Protein AF-A0A5S4T5Y1-F1 (afdb_monomer_lite)

InterPro domains:
  IPR007921 CHAP domain [PF05257] (63-148)
  IPR007921 CHAP domain [PS50911] (43-160)
  IPR038765 Papain-like cysteine peptidase superfamily [SSF54001] (104-151)

Foldseek 3Di:
DPPDAFPFVPPQADDALAADDDDDPPDDDAPVGDDPSCVVQDRDPVVLFFDFLDCTQQPAELDFQQAQLSQLQSLQQSGGDHPNHRFGDNDAAQQCNLVRCCVGVNDDDDPQAAAQDKDGACPPDNSGHIFGFSHQYNVRDTDTDGGPDPPHTGPVRGHD

Sequence (160 aa):
SLCESGSYSKGAFGKDRTGKVNYTSYNAWRPEQLPADLKPYALDPRSVGLNYRQAVGWYAIASTGGQCTDLSASLMYALWSKNGSHPTQKAGNGNMVVANWVRTFGGSSDKSPTSGAVFSSSGTSPAGHTGVVSHVFENGDILIVEQNYSSYSGDDGGFG

pLDDT: mean 86.77, std 15.73, range [31.39, 97.12]

Organism: Streptococcus pyogenes (NCBI:txid1314)

Secondary structure (DSSP, 8-state):
---SS----TTT---SS-------TT----GGG--TTTGGG---GGGGT--TTSSTT----SSSSSSHHHHHHHHHHHH--BTTB------S-GGGHHHHHHHHH-----SS--TT-EEEE--SSTT-EEEEEEEE-TTS-EEEE-S--TTTSBGGGB--

Structure (mmCIF, N/CA/C/O backbone):
data_AF-A0A5S4T5Y1-F1
#
_entry.id   AF-A0A5S4T5Y1-F1
#
loop_
_atom_site.group_PDB
_atom_site.id
_atom_site.type_symbol
_atom_site.label_atom_id
_atom_site.label_alt_id
_atom_site.label_comp_id
_atom_site.label_asym_id
_atom_site.label_entity_id
_atom_site.label_seq_id
_atom_site.pdbx_PDB_ins_code
_atom_site.Cartn_x
_atom_site.Cartn_y
_atom_site.Cartn_z
_atom_site.occupancy
_atom_site.B_iso_or_equiv
_atom_site.auth_seq_id
_atom_site.auth_comp_id
_atom_site.auth_asym_id
_atom_site.auth_atom_id
_atom_site.pdbx_PDB_model_num
ATOM 1 N N . SER A 1 1 ? -17.830 12.444 -6.108 1.00 38.81 1 SER A N 1
ATOM 2 C CA . SER A 1 1 ? -18.139 11.014 -5.950 1.00 38.81 1 SER A CA 1
ATOM 3 C C . SER A 1 1 ? -18.278 10.407 -7.332 1.00 38.81 1 SER A C 1
ATOM 5 O O . SER A 1 1 ? -19.286 10.634 -7.981 1.00 38.81 1 SER A O 1
ATOM 7 N N . LEU A 1 2 ? -17.242 9.722 -7.819 1.00 31.39 2 LEU A N 1
ATOM 8 C CA . LEU 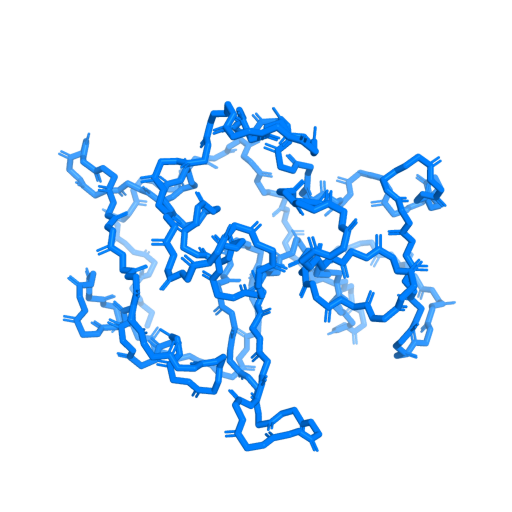A 1 2 ? -17.366 8.784 -8.940 1.00 31.39 2 LEU A CA 1
ATOM 9 C C . LEU A 1 2 ? -17.399 7.373 -8.352 1.00 31.39 2 LEU A C 1
ATOM 11 O O . LEU A 1 2 ? -16.587 6.516 -8.677 1.00 31.39 2 LEU A O 1
ATOM 15 N N . CYS A 1 3 ? -18.350 7.174 -7.440 1.00 40.78 3 CYS A N 1
ATOM 16 C CA . CYS A 1 3 ? -18.867 5.864 -7.084 1.00 40.78 3 CYS A CA 1
ATOM 17 C C . CYS A 1 3 ? -19.970 5.506 -8.081 1.00 40.78 3 CYS A C 1
ATOM 19 O O . CYS A 1 3 ? -21.113 5.320 -7.690 1.00 40.78 3 CYS A O 1
ATOM 21 N N . GLU A 1 4 ? -19.675 5.479 -9.376 1.00 33.22 4 GLU A N 1
ATOM 22 C CA . GLU A 1 4 ? -20.637 4.975 -10.350 1.00 33.22 4 GLU A CA 1
ATOM 23 C C . GLU A 1 4 ? -19.878 4.452 -11.567 1.00 33.22 4 GLU A C 1
ATOM 25 O O . GLU A 1 4 ? -19.181 5.194 -12.253 1.00 33.22 4 GLU A O 1
ATOM 30 N N . SER A 1 5 ? -20.005 3.144 -11.805 1.00 32.03 5 SER A N 1
ATOM 31 C CA . SER A 1 5 ? -19.529 2.381 -12.972 1.00 32.03 5 SER A CA 1
ATOM 32 C C . SER A 1 5 ? -18.052 1.952 -13.057 1.00 32.03 5 SER A C 1
ATOM 34 O O . SER A 1 5 ? -17.605 1.503 -14.111 1.00 32.03 5 SER A O 1
ATOM 36 N N . GLY A 1 6 ? -17.308 1.945 -11.949 1.00 31.89 6 GLY A N 1
ATOM 37 C CA . GLY A 1 6 ? -16.172 1.028 -11.806 1.00 31.89 6 GLY A CA 1
ATOM 38 C C . GLY A 1 6 ? -16.678 -0.304 -11.259 1.00 31.89 6 GLY A C 1
ATOM 39 O O . GLY A 1 6 ? -17.252 -0.329 -10.174 1.00 31.89 6 GLY A O 1
ATOM 40 N N . SER A 1 7 ? -16.505 -1.413 -11.979 1.00 32.94 7 SER A N 1
ATOM 41 C CA . SER A 1 7 ? -16.725 -2.737 -11.394 1.00 32.94 7 SER A CA 1
ATOM 42 C C . SER A 1 7 ? -15.580 -3.010 -10.419 1.00 32.94 7 SER A C 1
ATOM 44 O O . SER A 1 7 ? -14.599 -3.659 -10.767 1.00 32.94 7 SER A O 1
ATOM 46 N N . TYR A 1 8 ? -15.669 -2.460 -9.207 1.00 39.47 8 TYR A N 1
ATOM 47 C CA . TYR A 1 8 ? -14.831 -2.897 -8.099 1.00 39.47 8 TYR A CA 1
ATOM 48 C C . TYR A 1 8 ? -15.095 -4.388 -7.926 1.00 39.47 8 TYR A C 1
ATOM 50 O O . TYR A 1 8 ? -16.254 -4.820 -7.933 1.00 39.47 8 TYR A O 1
ATOM 58 N N . SER A 1 9 ? -14.043 -5.187 -7.793 1.00 35.72 9 SER A N 1
ATOM 59 C CA . SER A 1 9 ? -14.185 -6.547 -7.303 1.00 35.72 9 SER A CA 1
ATOM 60 C C . SER A 1 9 ? -14.858 -6.463 -5.929 1.00 35.72 9 SER A C 1
ATOM 62 O O . SER A 1 9 ? -14.221 -6.245 -4.905 1.00 35.72 9 SER A O 1
ATOM 64 N N . LYS A 1 10 ? -16.184 -6.644 -5.900 1.00 33.19 10 LYS A N 1
ATOM 65 C CA . LYS A 1 10 ? -17.034 -6.715 -4.698 1.00 33.19 10 LYS A CA 1
ATOM 66 C C . LYS A 1 10 ? -16.607 -7.817 -3.705 1.00 33.19 10 LYS A C 1
ATOM 68 O O . LYS A 1 10 ? -17.325 -8.064 -2.745 1.00 33.19 10 LYS A O 1
ATOM 73 N N . GLY A 1 11 ? -15.480 -8.491 -3.941 1.00 34.06 11 GLY A N 1
ATOM 74 C CA . GLY A 1 11 ? -14.946 -9.574 -3.127 1.00 34.06 11 GLY A CA 1
ATOM 75 C C . GLY A 1 11 ? -13.539 -9.353 -2.562 1.00 34.06 11 GLY A C 1
ATOM 76 O O . GLY A 1 11 ? -13.114 -10.205 -1.796 1.00 34.06 11 GLY A O 1
ATOM 77 N N . ALA A 1 12 ? -12.816 -8.272 -2.901 1.00 50.69 12 ALA A N 1
ATOM 78 C CA . ALA A 1 12 ? -11.462 -8.060 -2.360 1.00 50.69 12 ALA A CA 1
ATOM 79 C C . ALA A 1 12 ? -11.444 -7.229 -1.065 1.00 50.69 12 ALA A C 1
ATOM 81 O O . ALA A 1 12 ? -10.610 -7.468 -0.198 1.00 50.69 12 ALA A O 1
ATOM 82 N N . PHE A 1 13 ? -12.365 -6.271 -0.926 1.00 64.38 13 PHE A N 1
ATOM 83 C CA . PHE A 1 13 ? -12.349 -5.294 0.164 1.00 64.38 13 PHE A CA 1
ATOM 84 C C . PHE A 1 13 ? -13.652 -5.311 0.962 1.00 64.38 13 PHE A C 1
ATOM 86 O O . PHE A 1 13 ? -14.746 -5.291 0.392 1.00 64.38 13 PHE A O 1
ATOM 93 N N . GLY A 1 14 ? -13.519 -5.369 2.289 1.00 71.00 14 GLY A N 1
ATOM 94 C CA . GLY A 1 14 ? -14.631 -5.275 3.231 1.00 71.00 14 GLY A CA 1
ATOM 95 C C . GLY A 1 14 ? -15.222 -3.863 3.318 1.00 71.00 14 GLY A C 1
ATOM 96 O O . GLY A 1 14 ? -14.867 -2.956 2.569 1.00 71.00 14 GLY A O 1
ATOM 97 N N . LYS A 1 15 ? -16.160 -3.664 4.251 1.00 86.50 15 LYS A N 1
ATOM 98 C CA . LYS A 1 15 ? -16.757 -2.346 4.506 1.00 86.50 15 LYS A CA 1
ATOM 99 C C . LYS A 1 15 ? -15.822 -1.497 5.375 1.00 86.50 15 LYS A C 1
ATOM 101 O O . LYS A 1 15 ? -15.581 -1.862 6.523 1.00 86.50 15 LYS A O 1
ATOM 106 N N . ASP A 1 16 ? -15.398 -0.340 4.871 1.00 92.50 16 ASP A N 1
ATOM 107 C CA . ASP A 1 16 ? -14.665 0.668 5.651 1.00 92.50 16 ASP A CA 1
ATOM 108 C C . ASP A 1 16 ? -15.438 1.138 6.896 1.00 92.50 16 ASP A C 1
ATOM 110 O O . ASP A 1 16 ? -16.666 1.034 6.980 1.00 92.50 16 ASP A O 1
ATOM 114 N N . ARG A 1 17 ? -14.706 1.731 7.846 1.00 94.56 17 ARG A N 1
ATOM 115 C CA . ARG A 1 17 ? -15.206 2.223 9.142 1.00 94.56 17 ARG A CA 1
ATOM 116 C C . ARG A 1 17 ? -15.831 1.114 9.982 1.00 94.56 17 ARG A C 1
ATOM 118 O O . ARG A 1 17 ? -16.866 1.306 10.616 1.00 94.56 17 ARG A O 1
ATOM 125 N N . THR A 1 18 ? -15.195 -0.052 9.963 1.00 94.44 18 THR A N 1
ATOM 126 C CA . THR A 1 18 ? -15.550 -1.208 10.791 1.00 94.44 18 THR A CA 1
ATOM 127 C C . THR A 1 18 ? -14.311 -1.762 11.477 1.00 94.44 18 THR A C 1
ATOM 129 O O . THR A 1 18 ? -13.191 -1.534 11.020 1.00 94.44 18 THR A O 1
ATOM 132 N N . GLY A 1 19 ? -14.506 -2.490 12.573 1.00 93.56 19 GLY A N 1
ATOM 133 C CA . GLY A 1 19 ? -13.401 -3.080 13.314 1.00 93.56 19 GLY A CA 1
ATOM 134 C C . GLY A 1 19 ? -12.712 -2.067 14.223 1.00 93.56 19 GLY A C 1
ATOM 135 O O . GLY A 1 19 ? -12.644 -0.866 13.947 1.00 93.56 19 GLY A O 1
ATOM 136 N N . LYS A 1 20 ? -12.199 -2.580 15.339 1.00 95.31 20 LYS A N 1
ATOM 137 C CA . LYS A 1 20 ? -11.497 -1.804 16.357 1.00 95.31 20 LYS A CA 1
ATOM 138 C C . LYS A 1 20 ? -10.100 -2.355 16.513 1.00 95.31 20 LYS A C 1
ATOM 140 O O . LYS A 1 20 ? -9.925 -3.566 16.605 1.00 95.31 20 LYS A O 1
ATOM 145 N N . VAL A 1 21 ? -9.142 -1.449 16.584 1.00 94.00 21 VAL A N 1
ATOM 146 C CA . VAL A 1 21 ? -7.729 -1.757 16.757 1.00 94.00 21 VAL A CA 1
ATOM 147 C C . VAL A 1 21 ? -7.108 -0.771 17.732 1.00 94.00 21 VAL A C 1
ATOM 149 O O . VAL A 1 21 ? -7.676 0.285 18.007 1.00 94.00 21 VAL A O 1
ATOM 152 N N . ASN A 1 22 ? -5.950 -1.135 18.273 1.00 93.88 22 ASN A N 1
ATOM 153 C CA . ASN A 1 22 ? -5.168 -0.276 19.152 1.00 93.88 22 ASN A CA 1
ATOM 154 C C . ASN A 1 22 ? -3.678 -0.446 18.835 1.00 93.88 22 ASN A C 1
ATOM 156 O O . ASN A 1 22 ? -2.917 -1.001 19.628 1.00 93.88 22 ASN A O 1
ATOM 160 N N . TYR A 1 23 ? -3.296 -0.026 17.631 1.00 93.81 23 TYR A N 1
ATOM 161 C CA . TYR A 1 23 ? -1.911 0.006 17.167 1.00 93.81 23 TYR A CA 1
ATOM 162 C C . TYR A 1 23 ? -1.463 1.456 16.992 1.00 93.81 23 TYR A C 1
ATOM 164 O O . TYR A 1 23 ? -2.271 2.380 16.980 1.00 93.81 23 TYR A O 1
ATOM 172 N N . THR A 1 24 ? -0.159 1.658 16.866 1.00 88.31 24 THR A N 1
ATOM 173 C CA . THR A 1 24 ? 0.446 2.969 16.629 1.00 88.31 24 THR A CA 1
ATOM 174 C C . THR A 1 24 ? 1.003 3.055 15.215 1.00 88.31 24 THR A C 1
ATOM 176 O O . THR A 1 24 ? 1.247 2.040 14.557 1.00 88.31 24 THR A O 1
ATOM 179 N N . SER A 1 25 ? 1.237 4.279 14.744 1.00 82.44 25 SER A N 1
ATOM 180 C CA . SER A 1 25 ? 1.964 4.503 13.495 1.00 82.44 25 SER A CA 1
ATOM 181 C C . SER A 1 25 ? 3.293 3.739 13.501 1.00 82.44 25 SER A C 1
ATOM 183 O O . SER A 1 25 ? 3.963 3.675 14.531 1.00 82.44 25 SER A O 1
ATOM 185 N N . TYR A 1 26 ? 3.687 3.200 12.343 1.00 84.81 26 TYR A N 1
ATOM 186 C CA . TYR A 1 26 ? 4.923 2.423 12.138 1.00 84.81 26 TYR A CA 1
ATOM 187 C C . TYR A 1 26 ? 4.955 1.022 12.767 1.00 84.81 26 TYR A C 1
ATOM 189 O O . TYR A 1 26 ? 5.974 0.333 12.668 1.00 84.81 26 TYR A O 1
ATOM 197 N N . ASN A 1 27 ? 3.854 0.547 13.360 1.00 93.50 27 ASN A N 1
ATOM 198 C CA . ASN A 1 27 ? 3.703 -0.889 13.559 1.00 93.50 27 ASN A CA 1
ATOM 199 C C . ASN A 1 27 ? 3.628 -1.582 12.187 1.00 93.50 27 ASN A C 1
ATOM 201 O O . ASN A 1 27 ? 2.740 -1.297 11.388 1.00 93.50 27 ASN A O 1
ATOM 205 N N . ALA A 1 28 ? 4.581 -2.476 11.926 1.00 93.38 28 ALA A N 1
ATOM 206 C CA . ALA A 1 28 ? 4.716 -3.203 10.671 1.00 93.38 28 ALA A CA 1
ATOM 207 C C . ALA A 1 28 ? 4.936 -4.690 10.950 1.00 93.38 28 ALA A C 1
ATOM 209 O O . ALA A 1 28 ? 5.525 -5.068 11.966 1.00 93.38 28 ALA A O 1
ATOM 210 N N . TRP A 1 29 ? 4.476 -5.535 10.032 1.00 94.31 29 TRP A N 1
ATOM 211 C CA . TRP A 1 29 ? 4.567 -6.984 10.157 1.00 94.31 29 TRP A CA 1
ATOM 212 C C . TRP A 1 29 ? 4.899 -7.603 8.812 1.00 94.31 29 TRP A C 1
ATOM 214 O O . TRP A 1 29 ? 4.416 -7.160 7.771 1.00 94.31 29 TRP A O 1
ATOM 224 N N . ARG A 1 30 ? 5.688 -8.678 8.838 1.00 92.69 30 ARG A N 1
ATOM 225 C CA . ARG A 1 30 ? 5.719 -9.609 7.707 1.00 92.69 30 ARG A CA 1
ATOM 226 C C . ARG A 1 30 ? 4.361 -10.320 7.613 1.00 92.69 30 ARG A C 1
ATOM 228 O O . ARG A 1 30 ? 3.697 -10.459 8.644 1.00 92.69 30 ARG A O 1
ATOM 235 N N . PRO A 1 31 ? 3.955 -10.814 6.433 1.00 90.56 31 PRO A N 1
ATOM 236 C CA . PRO A 1 31 ? 2.657 -11.470 6.253 1.00 90.56 31 PRO A CA 1
ATOM 237 C C . PRO A 1 31 ? 2.389 -12.589 7.272 1.00 90.56 31 PRO A C 1
ATOM 239 O O . PRO A 1 31 ? 1.288 -12.715 7.804 1.00 90.56 31 PRO A O 1
ATOM 242 N N . GLU A 1 32 ? 3.416 -13.367 7.616 1.00 91.38 32 GLU A N 1
ATOM 243 C CA . GLU A 1 32 ? 3.323 -14.485 8.563 1.00 91.38 32 GLU A CA 1
ATOM 244 C C . GLU A 1 32 ? 3.190 -14.024 10.023 1.00 91.38 32 GLU A C 1
ATOM 246 O O . GLU A 1 32 ? 2.732 -14.780 10.879 1.00 91.38 32 GLU A O 1
ATOM 251 N N . GLN A 1 33 ? 3.587 -12.784 10.306 1.00 95.12 33 GLN A N 1
ATOM 252 C CA . GLN A 1 33 ? 3.613 -12.175 11.636 1.00 95.12 33 GLN A CA 1
ATOM 253 C C . GLN A 1 33 ? 2.422 -11.246 11.882 1.00 95.12 33 GLN A C 1
ATOM 255 O O . GLN A 1 33 ? 2.323 -10.667 12.963 1.00 95.12 33 GLN A O 1
ATOM 260 N N . LEU A 1 34 ? 1.530 -11.092 10.898 1.00 95.12 34 LEU A N 1
ATOM 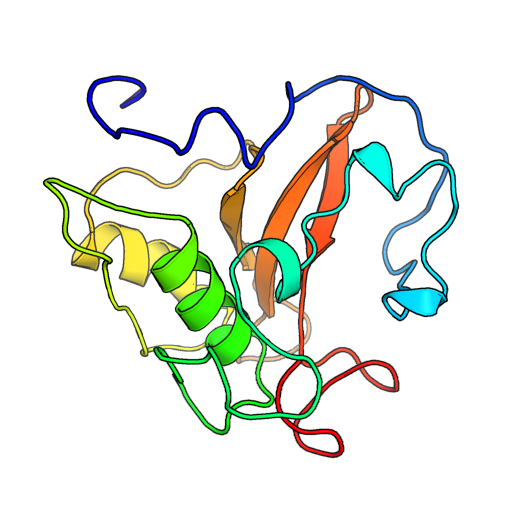261 C CA . LEU A 1 34 ? 0.372 -10.220 11.015 1.00 95.12 34 LEU A CA 1
ATOM 262 C C . LEU A 1 34 ? -0.525 -10.675 12.189 1.00 95.12 34 LEU A C 1
ATOM 264 O O . LEU A 1 34 ? -0.947 -11.841 12.214 1.00 95.12 34 LEU A O 1
ATOM 268 N N . PRO A 1 35 ? -0.843 -9.782 13.145 1.00 96.56 35 PRO A N 1
ATOM 269 C CA . PRO A 1 35 ? -1.745 -10.063 14.253 1.00 96.56 35 PRO A CA 1
ATOM 270 C C . PRO A 1 35 ? -3.095 -10.623 13.800 1.00 96.56 35 PRO A C 1
ATOM 272 O O . PRO A 1 35 ? -3.642 -10.238 12.766 1.00 96.56 35 PRO A O 1
ATOM 275 N N . ALA A 1 36 ? -3.637 -11.564 14.575 1.00 95.38 36 ALA A N 1
ATOM 276 C CA . ALA A 1 36 ? -4.842 -12.302 14.198 1.00 95.38 36 ALA A CA 1
ATOM 277 C C . ALA A 1 36 ? -6.085 -11.409 14.047 1.00 95.38 36 ALA A C 1
ATOM 279 O O . ALA A 1 36 ? -6.939 -11.703 13.216 1.00 95.38 36 ALA A O 1
ATOM 280 N N . ASP A 1 37 ? -6.166 -10.325 14.815 1.00 94.81 37 ASP A N 1
ATOM 281 C CA . ASP A 1 37 ? -7.215 -9.305 14.742 1.00 94.81 37 ASP A CA 1
ATOM 282 C C . ASP A 1 37 ? -7.113 -8.427 13.484 1.00 94.81 37 ASP A C 1
ATOM 284 O O . ASP A 1 37 ? -8.132 -7.918 13.023 1.00 94.81 37 ASP A O 1
ATOM 288 N N . LEU A 1 38 ? -5.922 -8.297 12.887 1.00 95.50 38 LEU A N 1
ATOM 289 C CA . LEU A 1 38 ? -5.707 -7.572 11.630 1.00 95.50 38 LEU A CA 1
ATOM 290 C C . LEU A 1 38 ? -5.938 -8.435 10.383 1.00 95.50 38 LEU A C 1
ATOM 292 O O . LEU A 1 38 ? -6.317 -7.902 9.341 1.00 95.50 38 LEU A O 1
ATOM 296 N N . LYS A 1 39 ? -5.752 -9.760 10.470 1.00 93.44 39 LYS A N 1
ATOM 297 C CA . LYS A 1 39 ? -5.877 -10.687 9.323 1.00 93.44 39 LYS A CA 1
ATOM 298 C C . LYS A 1 39 ? -7.174 -10.542 8.512 1.00 93.44 39 LYS A C 1
ATOM 300 O O . LYS A 1 39 ? -7.069 -10.554 7.290 1.00 93.44 39 LYS A O 1
ATOM 305 N N . PRO A 1 40 ? -8.370 -10.382 9.115 1.00 92.56 40 PRO A N 1
ATOM 306 C CA . PRO A 1 40 ? -9.613 -10.236 8.350 1.00 92.56 40 PRO A CA 1
ATOM 307 C C . PRO A 1 40 ? -9.685 -8.966 7.492 1.00 92.56 40 PRO A C 1
ATOM 309 O O . PRO A 1 40 ? -10.516 -8.891 6.593 1.00 92.56 40 PRO A O 1
ATOM 312 N N . TYR A 1 41 ? -8.847 -7.973 7.790 1.00 93.88 41 TYR A N 1
ATOM 313 C CA . TYR A 1 41 ? -8.843 -6.658 7.152 1.00 93.88 41 TYR A CA 1
ATOM 314 C C . TYR A 1 41 ? -7.654 -6.462 6.207 1.00 93.88 41 TYR A C 1
ATOM 316 O O . TYR A 1 41 ? -7.577 -5.450 5.515 1.00 93.88 41 TYR A O 1
ATOM 324 N N . ALA A 1 42 ? -6.693 -7.386 6.206 1.00 93.69 42 ALA A N 1
ATOM 325 C CA . ALA A 1 42 ? -5.477 -7.255 5.423 1.00 93.69 42 ALA A CA 1
ATOM 326 C C . ALA A 1 42 ? -5.701 -7.672 3.972 1.00 93.69 42 ALA A C 1
ATOM 328 O O . ALA A 1 42 ? -6.211 -8.756 3.688 1.00 93.69 42 ALA A O 1
ATOM 329 N N . LEU A 1 43 ? -5.229 -6.837 3.050 1.00 92.94 43 LEU A N 1
ATOM 330 C CA . LEU A 1 43 ? -5.061 -7.243 1.669 1.00 92.94 43 LEU A CA 1
ATOM 331 C C . LEU A 1 43 ? -3.782 -8.082 1.568 1.00 92.94 43 LEU A C 1
ATOM 333 O O . LEU A 1 43 ? -2.683 -7.572 1.747 1.00 92.94 43 LEU A O 1
ATOM 337 N N . ASP A 1 44 ? -3.911 -9.369 1.263 1.00 92.62 44 ASP A N 1
ATOM 338 C CA . ASP A 1 44 ? -2.760 -10.218 0.944 1.00 92.62 44 ASP A CA 1
ATOM 339 C C . ASP A 1 44 ? -2.493 -10.153 -0.572 1.00 92.62 44 ASP A C 1
ATOM 341 O O . ASP A 1 44 ? -3.334 -10.641 -1.332 1.00 92.62 44 ASP A O 1
ATOM 345 N N . PRO A 1 45 ? -1.362 -9.598 -1.052 1.00 93.38 45 PRO A N 1
ATOM 346 C CA . PRO A 1 45 ? -0.941 -9.675 -2.452 1.00 93.38 45 PRO A CA 1
ATOM 347 C C . PRO A 1 45 ? -1.134 -11.049 -3.118 1.00 93.38 45 PRO A C 1
ATOM 349 O O . PRO A 1 45 ? -1.546 -11.113 -4.277 1.00 93.38 45 PRO A O 1
ATOM 352 N N . ARG A 1 46 ? -0.949 -12.161 -2.394 1.00 93.38 46 ARG A N 1
ATOM 353 C CA . ARG A 1 46 ? -1.151 -13.514 -2.944 1.00 93.38 46 ARG A CA 1
ATOM 354 C C . ARG A 1 46 ? -2.605 -13.796 -3.303 1.00 93.38 46 ARG A C 1
ATOM 356 O O . ARG A 1 46 ? -2.859 -14.550 -4.237 1.00 93.38 46 ARG A O 1
ATOM 363 N N . SER A 1 47 ? -3.560 -13.179 -2.603 1.00 92.56 47 SER A N 1
ATOM 364 C CA . SER A 1 47 ? -4.995 -13.320 -2.898 1.00 92.56 47 SER A CA 1
ATOM 365 C C . SER A 1 47 ? -5.368 -12.781 -4.282 1.00 92.56 47 SER A C 1
ATOM 367 O O . SER A 1 47 ? -6.371 -13.197 -4.856 1.00 92.56 47 SER A O 1
ATOM 369 N N . VAL A 1 48 ? -4.528 -11.902 -4.836 1.00 92.31 48 VAL A N 1
ATOM 370 C CA . VAL A 1 48 ? -4.656 -11.340 -6.185 1.00 92.31 48 VAL A CA 1
ATOM 371 C C . VAL A 1 48 ? -3.534 -11.812 -7.120 1.00 92.31 48 VAL A C 1
ATOM 373 O O . VAL A 1 48 ? -3.315 -11.237 -8.181 1.00 92.31 48 VAL A O 1
ATOM 376 N N . GLY A 1 49 ? -2.845 -12.895 -6.743 1.00 93.69 49 GLY A N 1
ATOM 377 C CA . GLY A 1 49 ? -1.882 -13.606 -7.584 1.00 93.69 49 GLY A CA 1
ATOM 378 C C . GLY A 1 49 ? -0.438 -13.106 -7.520 1.00 93.69 49 GLY A C 1
ATOM 379 O O . GLY A 1 49 ? 0.395 -13.653 -8.235 1.00 93.69 49 GLY A O 1
ATOM 380 N N . LEU A 1 50 ? -0.116 -12.111 -6.687 1.00 94.50 50 LEU A N 1
ATOM 381 C CA . LEU A 1 50 ? 1.251 -11.603 -6.527 1.00 94.50 50 LEU A CA 1
ATOM 382 C C . LEU A 1 50 ? 2.001 -12.454 -5.497 1.00 94.50 50 LEU A C 1
ATOM 384 O O . LEU A 1 50 ? 1.732 -12.380 -4.296 1.00 94.50 50 LEU A O 1
ATOM 388 N N . ASN A 1 51 ? 2.966 -13.250 -5.954 1.00 93.75 51 ASN A N 1
ATOM 389 C CA . ASN A 1 51 ? 3.772 -14.073 -5.056 1.00 93.75 51 ASN A CA 1
ATOM 390 C C . ASN A 1 51 ? 4.824 -13.236 -4.320 1.00 93.75 51 ASN A C 1
ATOM 392 O O . ASN A 1 51 ? 5.506 -12.405 -4.917 1.00 93.75 51 ASN A O 1
ATOM 396 N N . TYR A 1 52 ? 5.027 -13.516 -3.034 1.00 91.44 52 TYR A N 1
ATOM 397 C CA . TYR A 1 52 ? 6.163 -12.969 -2.297 1.00 91.44 52 TYR A CA 1
ATOM 398 C C . TYR A 1 52 ? 7.477 -13.590 -2.778 1.00 91.44 52 TYR A C 1
ATOM 400 O O . TYR A 1 52 ? 7.556 -14.783 -3.075 1.00 91.44 52 TYR A O 1
ATOM 408 N N . ARG A 1 53 ? 8.522 -12.768 -2.812 1.00 88.38 53 ARG A N 1
ATOM 409 C CA . ARG A 1 53 ? 9.911 -13.077 -3.182 1.00 88.38 53 ARG A CA 1
ATOM 410 C C . ARG A 1 53 ? 10.092 -13.640 -4.596 1.00 88.38 53 ARG A C 1
ATOM 412 O O . ARG A 1 53 ? 11.156 -14.163 -4.918 1.00 88.38 53 ARG A O 1
ATOM 419 N N . GLN A 1 54 ? 9.074 -13.545 -5.451 1.00 89.50 54 GLN A N 1
ATOM 420 C CA . GLN A 1 54 ? 9.061 -14.102 -6.804 1.00 89.50 54 GLN A CA 1
ATOM 421 C C . GLN A 1 54 ? 8.383 -13.130 -7.774 1.00 89.50 54 GLN A C 1
ATOM 423 O O . GLN A 1 54 ? 7.382 -12.518 -7.431 1.00 89.50 54 GLN A O 1
ATOM 428 N N . ALA A 1 55 ? 8.866 -13.050 -9.017 1.00 90.81 55 ALA A N 1
ATOM 429 C CA . ALA A 1 55 ? 8.275 -12.181 -10.047 1.00 90.81 55 ALA A CA 1
ATOM 430 C C . ALA A 1 55 ? 6.873 -12.629 -10.514 1.00 90.81 55 ALA A C 1
ATOM 432 O O . ALA A 1 55 ? 6.199 -11.925 -11.264 1.00 90.81 55 ALA A O 1
ATOM 433 N N . VAL A 1 56 ? 6.438 -13.828 -10.117 1.00 94.19 56 VAL A N 1
ATOM 434 C CA . VAL A 1 56 ? 5.166 -14.421 -10.541 1.00 94.19 56 VAL A CA 1
ATOM 435 C C . VAL A 1 56 ? 3.998 -13.551 -10.068 1.00 94.19 56 VAL A C 1
ATOM 437 O O . VAL A 1 56 ? 3.867 -13.274 -8.878 1.00 94.19 56 VAL A O 1
ATOM 440 N N . GLY A 1 57 ? 3.163 -13.123 -11.019 1.00 92.44 57 GLY A N 1
ATOM 441 C CA . GLY A 1 57 ? 2.011 -12.247 -10.779 1.00 92.44 57 GLY A CA 1
ATOM 442 C C . GLY A 1 57 ? 2.319 -10.749 -10.788 1.00 92.44 57 GLY A C 1
ATOM 443 O O . GLY A 1 57 ? 1.401 -9.934 -10.850 1.00 92.44 57 GLY A O 1
ATOM 444 N N . TRP A 1 58 ? 3.595 -10.360 -10.795 1.00 93.88 58 TRP A N 1
ATOM 445 C CA . TRP A 1 58 ? 4.002 -8.959 -10.779 1.00 93.88 58 TRP A CA 1
ATOM 446 C C . TRP A 1 58 ? 4.129 -8.384 -12.194 1.00 93.88 58 TRP A C 1
ATOM 448 O O . TRP A 1 58 ? 5.217 -8.136 -12.715 1.00 93.88 58 TRP A O 1
ATOM 458 N N . TYR A 1 59 ? 2.987 -8.180 -12.849 1.00 92.25 59 TYR A N 1
ATOM 459 C CA . TYR A 1 59 ? 2.932 -7.746 -14.251 1.00 92.25 59 TYR A CA 1
ATOM 460 C C . TYR A 1 59 ? 3.233 -6.247 -14.463 1.00 92.25 59 TYR A C 1
ATOM 462 O O . TYR A 1 59 ? 3.500 -5.812 -15.592 1.00 92.25 59 TYR A O 1
ATOM 470 N N . ALA A 1 60 ? 3.227 -5.441 -13.395 1.00 93.50 60 ALA A N 1
ATOM 471 C CA . ALA A 1 60 ? 3.473 -4.003 -13.459 1.00 93.50 60 ALA A CA 1
ATOM 472 C C . ALA A 1 60 ? 4.593 -3.562 -12.504 1.00 93.50 60 ALA A C 1
ATOM 474 O O . ALA A 1 60 ? 4.353 -3.180 -11.365 1.00 93.50 60 ALA A O 1
ATOM 475 N N . ILE A 1 61 ? 5.824 -3.573 -13.018 1.00 93.19 61 ILE A N 1
ATOM 476 C CA . ILE A 1 61 ? 7.033 -3.122 -12.315 1.00 93.19 61 ILE A CA 1
ATOM 477 C C . ILE A 1 61 ? 7.382 -1.699 -12.748 1.00 93.19 61 ILE A C 1
ATOM 479 O O . ILE A 1 61 ? 7.526 -1.443 -13.944 1.00 93.19 61 ILE A O 1
ATOM 483 N N . ALA A 1 62 ? 7.474 -0.785 -11.787 1.00 92.38 62 ALA A N 1
ATOM 484 C CA . ALA A 1 62 ? 7.814 0.624 -11.974 1.00 92.38 62 ALA A CA 1
ATOM 485 C C . ALA A 1 62 ? 9.330 0.886 -11.919 1.00 92.38 62 ALA A C 1
ATOM 487 O O . ALA A 1 62 ? 9.811 1.861 -12.492 1.00 92.38 62 ALA A O 1
ATOM 488 N N . SER A 1 63 ? 10.074 0.016 -11.239 1.00 91.50 63 SER A N 1
ATOM 489 C CA . SER A 1 63 ? 11.510 0.103 -11.009 1.00 91.50 63 SER A CA 1
ATOM 490 C C . SER A 1 63 ? 12.143 -1.294 -11.047 1.00 91.50 63 SER A C 1
ATOM 492 O O . SER A 1 63 ? 12.386 -1.831 -12.126 1.00 91.50 63 SER A O 1
ATOM 494 N N . THR A 1 64 ? 12.411 -1.897 -9.889 1.00 89.88 64 THR A N 1
ATOM 495 C CA . THR A 1 64 ? 13.263 -3.089 -9.723 1.00 89.88 64 THR A CA 1
ATOM 496 C C . THR A 1 64 ? 12.479 -4.320 -9.269 1.00 89.88 64 THR A C 1
ATOM 498 O O . THR A 1 64 ? 13.003 -5.429 -9.311 1.00 89.88 64 THR A O 1
ATOM 501 N N . GLY A 1 65 ? 11.229 -4.138 -8.838 1.00 89.38 65 GLY A N 1
ATOM 502 C CA . GLY A 1 65 ? 10.406 -5.148 -8.172 1.00 89.38 65 GLY A CA 1
ATOM 503 C C . GLY A 1 65 ? 10.472 -5.076 -6.644 1.00 89.38 65 GLY A C 1
ATOM 504 O O . GLY A 1 65 ? 9.694 -5.747 -5.972 1.00 89.38 65 GLY A O 1
ATOM 505 N N . GLY A 1 66 ? 11.377 -4.267 -6.089 1.00 91.25 66 GLY A N 1
ATOM 506 C CA . GLY A 1 66 ? 11.582 -4.094 -4.650 1.00 91.25 66 GLY A CA 1
ATOM 507 C C . GLY A 1 66 ? 10.964 -2.822 -4.059 1.00 91.25 66 GLY A C 1
ATOM 508 O O . GLY A 1 66 ? 10.956 -2.656 -2.840 1.00 91.25 66 GLY A O 1
ATOM 509 N N . GLN A 1 67 ? 10.478 -1.897 -4.891 1.00 93.69 67 GLN A N 1
ATOM 510 C CA . GLN A 1 67 ? 10.125 -0.542 -4.465 1.00 93.69 67 GLN A CA 1
ATOM 511 C C . GLN A 1 67 ? 8.643 -0.392 -4.103 1.00 93.69 67 GLN A C 1
ATOM 513 O O . GLN A 1 67 ? 7.776 -1.120 -4.581 1.00 93.69 67 GLN A O 1
ATOM 518 N N . CYS A 1 68 ? 8.317 0.628 -3.306 1.00 94.75 68 CYS A N 1
ATOM 519 C CA . CYS A 1 68 ? 6.929 0.958 -2.963 1.00 94.75 68 CYS A CA 1
ATOM 520 C C . CYS A 1 68 ? 6.059 1.235 -4.206 1.00 94.75 68 CYS A C 1
ATOM 522 O O . CYS A 1 68 ? 4.872 0.892 -4.249 1.00 94.75 68 CYS A O 1
ATOM 524 N N . THR A 1 69 ? 6.659 1.811 -5.250 1.00 96.19 69 THR A N 1
ATOM 525 C CA . THR A 1 69 ? 6.008 2.062 -6.540 1.00 96.19 69 THR A CA 1
ATOM 526 C C . THR A 1 69 ? 5.773 0.779 -7.338 1.00 96.19 69 THR A C 1
ATOM 528 O O . THR A 1 69 ? 4.770 0.710 -8.044 1.00 96.19 69 THR A O 1
ATOM 531 N N . ASP A 1 70 ? 6.619 -0.248 -7.187 1.00 95.44 70 ASP A N 1
ATOM 532 C CA . ASP A 1 70 ? 6.435 -1.566 -7.814 1.00 95.44 70 ASP A CA 1
ATOM 533 C C . ASP A 1 70 ? 5.212 -2.279 -7.246 1.00 95.44 70 ASP A C 1
ATOM 535 O O . ASP A 1 70 ? 4.345 -2.728 -8.000 1.00 95.44 70 ASP A O 1
ATOM 539 N N . LEU A 1 71 ? 5.107 -2.314 -5.914 1.00 95.75 71 LEU A N 1
ATOM 540 C CA . LEU A 1 71 ? 3.940 -2.856 -5.226 1.00 95.75 71 LEU A CA 1
ATOM 541 C C . LEU A 1 71 ? 2.671 -2.118 -5.645 1.00 95.75 71 LEU A C 1
ATOM 543 O O . LEU A 1 71 ? 1.685 -2.751 -6.014 1.00 95.75 71 LEU A O 1
ATOM 547 N N . SER A 1 72 ? 2.695 -0.786 -5.601 1.00 96.06 72 SER A N 1
ATOM 548 C CA . SER A 1 72 ? 1.521 0.021 -5.935 1.00 96.06 72 SER A CA 1
ATOM 549 C C . SER A 1 72 ? 1.088 -0.225 -7.378 1.00 96.06 72 SER A C 1
ATOM 551 O O . SER A 1 72 ? -0.083 -0.487 -7.631 1.00 96.06 72 SER A O 1
ATOM 553 N N . ALA A 1 73 ? 2.024 -0.225 -8.329 1.00 96.12 73 ALA A N 1
ATOM 554 C CA . ALA A 1 73 ? 1.734 -0.517 -9.727 1.00 96.12 73 ALA A CA 1
ATOM 555 C C . ALA A 1 73 ? 1.142 -1.925 -9.921 1.00 96.12 73 ALA A C 1
ATOM 557 O O . ALA A 1 73 ? 0.127 -2.071 -10.607 1.00 96.12 73 ALA A O 1
ATOM 558 N N . SER A 1 74 ? 1.736 -2.945 -9.295 1.00 95.94 74 SER A N 1
ATOM 559 C CA . SER A 1 74 ? 1.308 -4.343 -9.431 1.00 95.94 74 SER A CA 1
ATOM 560 C C . SER A 1 74 ? -0.027 -4.636 -8.745 1.00 95.94 74 SER A C 1
ATOM 562 O O . SER A 1 74 ? -0.878 -5.301 -9.334 1.00 95.94 74 SER A O 1
ATOM 564 N N . LEU A 1 75 ? -0.266 -4.102 -7.544 1.00 95.12 75 LEU A N 1
ATOM 565 C CA . LEU A 1 75 ? -1.560 -4.242 -6.874 1.00 95.12 75 LEU A CA 1
ATOM 566 C C . LEU A 1 75 ? -2.655 -3.499 -7.631 1.00 95.12 75 LEU A C 1
ATOM 568 O O . LEU A 1 75 ? -3.728 -4.058 -7.832 1.00 95.12 75 LEU A O 1
ATOM 572 N N . MET A 1 76 ? -2.401 -2.281 -8.114 1.00 94.56 76 MET A N 1
ATOM 573 C CA . MET A 1 76 ? -3.417 -1.558 -8.882 1.00 94.56 76 MET A CA 1
ATOM 574 C C . MET A 1 76 ? -3.737 -2.261 -10.196 1.00 94.56 76 MET A C 1
ATOM 576 O O . MET A 1 76 ? -4.905 -2.320 -10.576 1.00 94.56 76 MET A O 1
ATOM 580 N N . TYR A 1 77 ? -2.731 -2.845 -10.854 1.00 94.00 77 TYR A N 1
ATOM 581 C CA . TYR A 1 77 ? -2.950 -3.713 -12.005 1.00 94.00 77 TYR A CA 1
ATOM 582 C C . TYR A 1 77 ? -3.886 -4.873 -11.647 1.00 94.00 77 TYR A C 1
ATOM 584 O O . TYR A 1 77 ? -4.860 -5.096 -12.354 1.00 94.00 77 TYR A O 1
ATOM 592 N N . ALA A 1 78 ? -3.649 -5.576 -10.538 1.00 92.75 78 ALA A N 1
ATOM 593 C CA . ALA A 1 78 ? -4.440 -6.747 -10.163 1.00 92.75 78 ALA A CA 1
ATOM 594 C C . ALA A 1 78 ? -5.858 -6.409 -9.652 1.00 92.75 78 ALA A C 1
ATOM 596 O O . ALA A 1 78 ? -6.814 -7.130 -9.936 1.00 92.75 78 ALA A O 1
ATOM 597 N N . LEU A 1 79 ? -6.010 -5.312 -8.905 1.00 90.81 79 LEU A N 1
ATOM 598 C CA . LEU A 1 79 ? -7.254 -4.945 -8.219 1.00 90.81 79 LEU A CA 1
ATOM 599 C C . LEU A 1 79 ? -8.213 -4.150 -9.095 1.00 90.81 79 LEU A C 1
ATOM 601 O O . LEU A 1 79 ? -9.431 -4.312 -8.993 1.00 90.81 79 LEU A O 1
ATOM 605 N N . TRP A 1 80 ? -7.684 -3.228 -9.898 1.00 89.94 80 TRP A N 1
ATOM 606 C CA . TRP A 1 80 ? -8.506 -2.324 -10.682 1.00 89.94 80 TRP A CA 1
ATOM 607 C C . TRP A 1 80 ? -8.706 -2.872 -12.084 1.00 89.94 80 TRP A C 1
ATOM 609 O O . TRP A 1 80 ? -7.792 -3.365 -12.738 1.00 89.94 80 TRP A O 1
ATOM 619 N N . SER A 1 81 ? -9.933 -2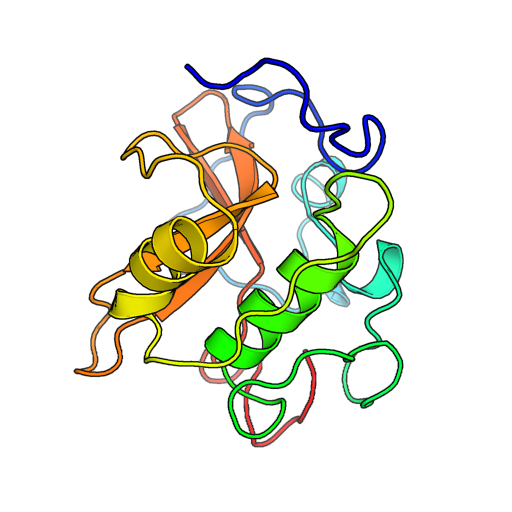.739 -12.570 1.00 87.44 81 SER A N 1
ATOM 620 C CA . SER A 1 81 ? -10.261 -2.979 -13.964 1.00 87.44 81 SER A CA 1
ATOM 621 C C . SER A 1 81 ? -11.257 -1.927 -14.427 1.00 87.44 81 SER A C 1
ATOM 623 O O . SER A 1 81 ? -12.093 -1.441 -13.660 1.00 87.44 81 SER A O 1
ATOM 625 N N . LYS A 1 82 ? -11.159 -1.550 -15.697 1.00 81.56 82 LYS A N 1
ATOM 626 C CA . LYS A 1 82 ? -12.133 -0.683 -16.355 1.00 81.56 82 LYS A CA 1
ATOM 627 C C . LYS A 1 82 ? -12.421 -1.269 -17.721 1.00 81.56 82 LYS A C 1
ATOM 629 O O . LYS A 1 82 ? -11.501 -1.478 -18.505 1.00 81.56 82 LYS A O 1
ATOM 634 N N . ASN A 1 83 ? -13.693 -1.560 -17.987 1.00 85.75 83 ASN A N 1
ATOM 635 C CA . ASN A 1 83 ? -14.141 -2.186 -19.234 1.00 85.75 83 ASN A CA 1
ATOM 636 C C . ASN A 1 83 ? -13.401 -3.502 -19.557 1.00 85.75 83 ASN A C 1
ATOM 638 O O . ASN A 1 83 ? -13.064 -3.755 -20.708 1.00 85.75 83 ASN A O 1
ATOM 642 N N . GLY A 1 84 ? -13.111 -4.315 -18.535 1.00 84.81 84 GLY A N 1
ATOM 643 C CA . GLY A 1 84 ? -12.419 -5.601 -18.692 1.00 84.81 84 GLY A CA 1
ATOM 644 C C . GLY A 1 84 ? -10.898 -5.514 -18.866 1.00 84.81 84 GLY A C 1
ATOM 645 O O . GLY A 1 84 ? -10.255 -6.553 -18.966 1.00 84.81 84 GLY A O 1
ATOM 646 N N . SER A 1 85 ? -10.315 -4.311 -18.858 1.00 85.75 85 SER A N 1
ATOM 647 C CA . SER A 1 85 ? -8.868 -4.110 -18.972 1.00 85.75 85 SER A CA 1
ATOM 648 C C . SER A 1 85 ? -8.254 -3.652 -17.652 1.00 85.75 85 SER A C 1
ATOM 650 O O . SER A 1 85 ? -8.755 -2.723 -17.008 1.00 85.75 85 SER A O 1
ATOM 652 N N . HIS A 1 86 ? -7.140 -4.281 -17.280 1.00 89.69 86 HIS A N 1
ATOM 653 C CA . HIS A 1 86 ? -6.319 -3.897 -16.134 1.00 89.69 86 HIS A CA 1
ATOM 654 C C . HIS A 1 86 ? -5.433 -2.701 -16.494 1.00 89.69 86 HIS A C 1
ATOM 656 O O . HIS A 1 86 ? -4.746 -2.732 -17.523 1.00 89.69 86 HIS A O 1
ATOM 662 N N . PRO A 1 87 ? -5.438 -1.622 -15.699 1.00 88.69 87 PRO A N 1
ATOM 663 C CA . PRO A 1 87 ? -4.670 -0.442 -16.028 1.00 88.69 87 PRO A CA 1
ATOM 664 C C . PRO A 1 87 ? -3.214 -0.605 -15.595 1.00 88.69 87 PRO A C 1
ATOM 666 O O . PRO A 1 87 ? -2.875 -1.419 -14.741 1.00 88.69 87 PRO A O 1
ATOM 669 N N . THR A 1 88 ? -2.322 0.177 -16.192 1.00 90.38 88 THR A N 1
ATOM 670 C CA . THR A 1 88 ? -0.892 0.112 -15.887 1.00 90.38 88 THR A CA 1
ATOM 671 C C . THR A 1 88 ? -0.327 1.517 -15.765 1.00 90.38 88 THR A C 1
ATOM 673 O O . THR A 1 88 ? -0.366 2.291 -16.719 1.00 90.38 88 THR A O 1
ATOM 676 N N . GLN A 1 89 ? 0.234 1.829 -14.601 1.00 92.56 89 GLN A N 1
ATOM 677 C CA . GLN A 1 89 ? 1.008 3.038 -14.352 1.00 92.56 89 GLN A CA 1
ATOM 678 C C . GLN A 1 89 ? 2.310 2.596 -13.674 1.00 92.56 89 GLN A C 1
ATOM 680 O O . GLN A 1 89 ? 2.270 1.898 -12.668 1.00 92.56 89 GLN A O 1
ATOM 685 N N . LYS A 1 90 ? 3.455 2.953 -14.267 1.00 94.44 90 LYS A N 1
ATOM 686 C CA . LYS A 1 90 ? 4.797 2.498 -13.855 1.00 94.44 90 LYS A CA 1
ATOM 687 C C . LYS A 1 90 ? 5.768 3.656 -13.590 1.00 94.44 90 LYS A C 1
ATOM 689 O O . LYS A 1 90 ? 6.973 3.463 -13.648 1.00 94.44 90 LYS A O 1
ATOM 694 N N . ALA A 1 91 ? 5.273 4.882 -13.422 1.00 91.31 91 ALA A N 1
ATOM 695 C CA . ALA A 1 91 ? 6.110 6.084 -13.469 1.00 91.31 91 ALA A CA 1
ATOM 696 C C . ALA A 1 91 ? 5.985 6.961 -12.223 1.00 91.31 91 ALA A C 1
ATOM 698 O O . ALA A 1 91 ? 4.908 7.095 -11.640 1.00 91.31 91 ALA A O 1
ATOM 699 N N . GLY A 1 92 ? 7.071 7.672 -11.924 1.00 92.25 92 GLY A N 1
ATOM 700 C CA . GLY A 1 92 ? 7.154 8.638 -10.834 1.00 92.25 92 GLY A CA 1
ATOM 701 C C . GLY A 1 92 ? 7.550 8.009 -9.503 1.00 92.25 92 GLY A C 1
ATOM 702 O O . GLY A 1 92 ? 7.540 6.792 -9.335 1.00 92.25 92 GLY A O 1
ATOM 703 N N . ASN A 1 93 ? 7.902 8.879 -8.563 1.00 95.00 93 ASN A N 1
ATOM 704 C CA . ASN A 1 93 ? 8.226 8.486 -7.199 1.00 95.00 93 ASN A CA 1
ATOM 705 C C . ASN A 1 93 ? 6.945 8.316 -6.364 1.00 95.00 93 ASN A C 1
ATOM 707 O O . ASN A 1 93 ? 5.858 8.705 -6.800 1.00 95.00 93 ASN A O 1
ATOM 711 N N . GLY A 1 94 ? 7.063 7.779 -5.146 1.00 94.06 94 GLY A N 1
ATOM 712 C CA . GLY A 1 94 ? 5.927 7.505 -4.258 1.00 94.06 94 GLY A CA 1
ATOM 713 C C . GLY A 1 94 ? 5.003 8.709 -4.031 1.00 94.06 94 GLY A C 1
ATOM 714 O O . GLY A 1 94 ? 3.779 8.573 -4.078 1.00 94.06 94 GLY A O 1
ATOM 715 N N . ASN A 1 95 ? 5.562 9.914 -3.908 1.00 95.44 95 ASN A N 1
ATOM 716 C CA . ASN A 1 95 ? 4.794 11.159 -3.766 1.00 95.44 95 ASN A CA 1
ATOM 717 C C . ASN A 1 95 ? 4.010 11.595 -5.026 1.00 95.44 95 ASN A C 1
ATOM 719 O O . ASN A 1 95 ? 3.169 12.488 -4.934 1.00 95.44 95 ASN A O 1
ATOM 723 N N . MET A 1 96 ? 4.248 10.978 -6.187 1.00 96.25 96 MET A N 1
ATOM 724 C CA . MET A 1 96 ? 3.606 11.312 -7.469 1.00 96.25 96 MET A CA 1
ATOM 725 C C . MET A 1 96 ? 2.576 10.272 -7.928 1.00 96.25 96 MET A C 1
ATOM 727 O O . MET A 1 96 ? 1.799 10.548 -8.845 1.00 96.25 96 MET A O 1
ATOM 731 N N . VAL A 1 97 ? 2.568 9.082 -7.320 1.00 95.44 97 VAL A N 1
ATOM 732 C CA . VAL A 1 97 ? 1.792 7.917 -7.778 1.00 95.44 97 VAL A CA 1
ATO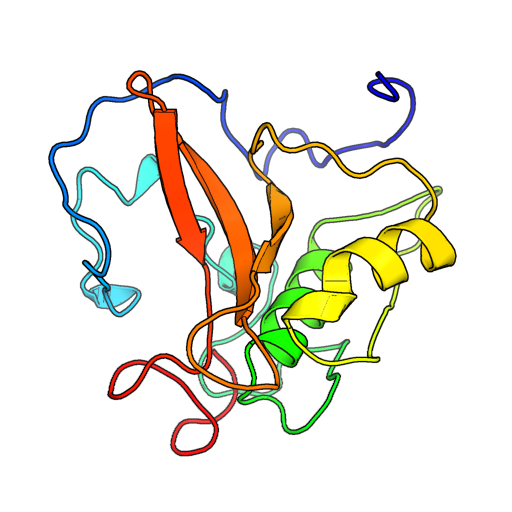M 733 C C . VAL A 1 97 ? 0.305 8.228 -7.948 1.00 95.44 97 VAL A C 1
ATOM 735 O O . VAL A 1 97 ? -0.243 7.970 -9.019 1.00 95.44 97 VAL A O 1
ATOM 738 N N . VAL A 1 98 ? -0.346 8.854 -6.963 1.00 95.50 98 VAL A N 1
ATOM 739 C CA . VAL A 1 98 ? -1.778 9.199 -7.047 1.00 95.50 98 VAL A CA 1
ATOM 740 C C . VAL A 1 98 ? -2.067 10.140 -8.217 1.00 95.50 98 VAL A C 1
ATOM 742 O O . VAL A 1 98 ? -2.976 9.881 -9.004 1.00 95.50 98 VAL A O 1
ATOM 745 N N . ALA A 1 99 ? -1.284 11.212 -8.375 1.00 94.12 99 ALA A N 1
ATOM 746 C CA . ALA A 1 99 ? -1.480 12.168 -9.466 1.00 94.12 99 ALA A CA 1
ATOM 747 C C . ALA A 1 99 ? -1.318 11.492 -10.837 1.00 94.12 99 ALA A C 1
ATOM 749 O O . ALA A 1 99 ? -2.089 11.744 -11.768 1.00 94.12 99 ALA A O 1
ATOM 750 N N . ASN A 1 100 ? -0.355 10.579 -10.950 1.00 95.25 100 ASN A N 1
ATOM 751 C CA . ASN A 1 100 ? -0.144 9.835 -12.177 1.00 95.25 100 ASN A CA 1
ATOM 752 C C . ASN A 1 100 ? -1.268 8.832 -12.474 1.00 95.25 100 ASN A C 1
ATOM 754 O O . ASN A 1 100 ? -1.646 8.678 -13.639 1.00 95.25 100 ASN A O 1
ATOM 758 N N . TRP A 1 101 ? -1.821 8.171 -11.454 1.00 93.12 101 TRP A N 1
ATOM 759 C CA . TRP A 1 101 ? -2.982 7.292 -11.604 1.00 93.12 101 TRP A CA 1
ATOM 760 C C . TRP A 1 101 ? -4.223 8.063 -12.043 1.00 93.12 101 TRP A C 1
ATOM 762 O O . TRP A 1 101 ? -4.865 7.650 -13.006 1.00 93.12 101 TRP A O 1
ATOM 772 N N . VAL A 1 102 ? -4.504 9.221 -11.437 1.00 91.56 102 VAL A N 1
ATOM 773 C CA . VAL A 1 102 ? -5.611 10.099 -11.858 1.00 91.56 102 VAL A CA 1
ATOM 774 C C . VAL A 1 102 ? -5.470 10.486 -13.332 1.00 91.56 102 VAL A C 1
ATOM 776 O O . VAL A 1 102 ? -6.436 10.399 -14.086 1.00 91.56 102 VAL A O 1
ATOM 779 N N . ARG A 1 103 ? -4.260 10.843 -13.779 1.00 89.94 103 ARG A N 1
ATOM 780 C CA . ARG A 1 103 ? -3.995 11.176 -15.188 1.00 89.94 103 ARG A CA 1
ATOM 781 C C . ARG A 1 103 ? -4.140 9.977 -16.137 1.00 89.94 103 ARG A C 1
ATOM 783 O O . ARG A 1 103 ? -4.576 10.163 -17.267 1.00 89.94 103 ARG A O 1
ATOM 790 N N . THR A 1 104 ? -3.739 8.778 -15.713 1.00 86.12 104 THR A N 1
ATOM 791 C CA . THR A 1 104 ? -3.662 7.585 -16.584 1.00 86.12 104 THR A CA 1
ATOM 792 C C . THR A 1 104 ? -4.986 6.827 -16.654 1.00 86.12 104 THR A C 1
ATOM 794 O O . THR A 1 104 ? -5.409 6.402 -17.725 1.00 86.12 104 THR A O 1
ATOM 797 N N . PHE A 1 105 ? -5.643 6.645 -15.512 1.00 84.62 105 PHE A N 1
ATOM 798 C CA . PHE A 1 105 ? -6.854 5.836 -15.369 1.00 84.62 105 PHE A CA 1
ATOM 799 C C . PHE A 1 105 ? -8.140 6.682 -15.337 1.00 84.62 105 PHE A C 1
ATOM 801 O O . PHE A 1 105 ? -9.236 6.195 -15.650 1.00 84.62 105 PHE A O 1
ATOM 808 N N . GLY A 1 106 ? -8.001 7.969 -15.007 1.00 83.25 106 GLY A N 1
ATOM 809 C CA . GLY A 1 106 ? -9.105 8.857 -14.665 1.00 83.25 106 GLY A CA 1
ATOM 810 C C . GLY A 1 106 ? -9.497 8.743 -13.190 1.00 83.25 106 GLY A C 1
ATOM 811 O O . GLY A 1 106 ? -8.893 8.003 -12.417 1.00 83.25 106 GLY A O 1
ATOM 812 N N . GLY A 1 107 ? -10.535 9.484 -12.801 1.00 83.81 107 GLY A N 1
ATOM 813 C CA . GLY A 1 107 ? -11.015 9.551 -11.420 1.00 83.81 107 GLY A CA 1
ATOM 814 C C . GLY A 1 107 ? -10.552 10.817 -10.703 1.00 83.81 107 GLY A C 1
ATOM 815 O O . GLY A 1 107 ? -10.291 11.841 -11.332 1.00 83.81 107 GLY A O 1
ATOM 816 N N . SER A 1 108 ? -10.490 10.753 -9.378 1.00 86.31 108 SER A N 1
ATOM 817 C CA . SER A 1 108 ? -10.139 11.878 -8.511 1.00 86.31 108 SER A CA 1
ATOM 818 C C . SER A 1 108 ? -9.243 11.419 -7.369 1.00 86.31 108 SER A C 1
ATOM 820 O O . SER A 1 108 ? -9.310 10.264 -6.955 1.00 86.31 108 SER A O 1
ATOM 822 N N . SER A 1 109 ? -8.452 12.338 -6.825 1.00 89.19 109 SER A N 1
ATOM 823 C CA . SER A 1 109 ? -7.811 12.162 -5.526 1.00 89.19 109 SER A CA 1
ATOM 824 C C . SER A 1 109 ? -8.690 12.747 -4.421 1.00 89.19 109 SER A C 1
ATOM 826 O O . SER A 1 109 ? -9.367 13.756 -4.616 1.00 89.19 109 SER A O 1
ATOM 828 N N . ASP A 1 110 ? -8.673 12.108 -3.256 1.00 89.44 110 ASP A N 1
ATOM 829 C CA . ASP A 1 110 ? -9.324 12.577 -2.033 1.00 89.44 110 ASP A CA 1
ATOM 830 C C . ASP A 1 110 ? -8.338 12.409 -0.868 1.00 89.44 110 ASP A C 1
ATOM 832 O O . ASP A 1 110 ? -7.387 11.628 -0.950 1.00 89.44 110 ASP A O 1
ATOM 836 N N . LYS A 1 111 ? -8.542 13.160 0.213 1.00 89.25 111 LYS A N 1
ATOM 837 C CA . LYS A 1 111 ? -7.785 13.008 1.464 1.00 89.25 111 LYS A CA 1
ATOM 838 C C . LYS A 1 111 ? -8.393 11.951 2.387 1.00 89.25 111 LYS A C 1
ATOM 840 O O . LYS A 1 111 ? -7.775 11.590 3.383 1.00 89.25 111 LYS A O 1
ATOM 845 N N . SER A 1 112 ? -9.592 11.478 2.071 1.00 90.12 112 SER A N 1
ATOM 846 C CA . SER A 1 112 ? -10.304 10.444 2.810 1.00 90.12 112 SER A CA 1
ATOM 847 C C . SER A 1 112 ? -9.887 9.069 2.280 1.00 90.12 112 SER A C 1
ATOM 849 O O . SER A 1 112 ? -10.230 8.740 1.142 1.00 90.12 112 SER A O 1
ATOM 851 N N . PRO A 1 113 ? -9.140 8.259 3.055 1.00 90.19 113 PRO A N 1
ATOM 852 C CA . PRO A 1 113 ? -8.730 6.936 2.605 1.00 90.19 113 PRO A CA 1
ATOM 853 C C . PRO A 1 113 ? -9.945 6.012 2.485 1.00 90.19 113 PRO A C 1
ATOM 855 O O . PRO A 1 113 ? -10.919 6.149 3.229 1.00 90.19 113 PRO A O 1
ATOM 858 N N . THR A 1 114 ? -9.863 5.065 1.553 1.00 91.94 114 THR A N 1
ATOM 859 C CA . THR A 1 114 ? -10.840 3.984 1.368 1.00 91.94 114 THR A CA 1
ATOM 860 C C . THR A 1 114 ? -10.113 2.695 1.013 1.00 91.94 114 THR A C 1
ATOM 862 O O . THR A 1 114 ? -9.036 2.744 0.412 1.00 91.94 114 THR A O 1
ATOM 865 N N . SER A 1 115 ? -10.677 1.550 1.387 1.00 92.69 115 SER A N 1
ATOM 866 C CA . SER A 1 115 ? -10.108 0.242 1.047 1.00 92.69 115 SER A CA 1
ATOM 867 C C . SER A 1 115 ? -9.898 0.087 -0.465 1.00 92.69 115 SER A C 1
ATOM 869 O O . SER A 1 115 ? -10.771 0.411 -1.270 1.00 92.69 115 SER A O 1
ATOM 871 N N . GLY A 1 116 ? -8.727 -0.407 -0.860 1.00 92.06 116 GLY A N 1
ATOM 872 C CA . GLY A 1 116 ? -8.322 -0.578 -2.256 1.00 92.06 116 GLY A CA 1
ATOM 873 C C . GLY A 1 116 ? -7.839 0.696 -2.952 1.00 92.06 116 GLY A C 1
ATOM 874 O O . GLY A 1 116 ? -7.531 0.650 -4.145 1.00 92.06 116 GLY A O 1
ATOM 875 N N . ALA A 1 117 ? -7.757 1.830 -2.251 1.00 93.19 117 ALA A N 1
ATOM 876 C CA . ALA A 1 117 ? -7.158 3.044 -2.789 1.00 93.19 117 ALA A CA 1
ATOM 877 C C . ALA A 1 117 ? -5.625 2.990 -2.724 1.00 93.19 117 ALA A C 1
ATOM 879 O O . ALA A 1 117 ? -5.043 2.602 -1.710 1.00 93.19 117 ALA A O 1
ATOM 880 N N . VAL A 1 118 ? -4.968 3.454 -3.788 1.00 95.62 118 VAL A N 1
ATOM 881 C CA . VAL A 1 118 ? -3.539 3.794 -3.758 1.00 95.62 118 VAL A CA 1
ATOM 882 C C . VAL A 1 118 ? -3.347 5.153 -3.086 1.00 95.62 118 VAL A C 1
ATOM 884 O O . VAL A 1 118 ? -4.135 6.073 -3.319 1.00 95.62 118 VAL A O 1
ATOM 887 N N . PHE A 1 119 ? -2.300 5.308 -2.276 1.00 95.88 119 PHE A N 1
ATOM 888 C CA . PHE A 1 119 ? -1.969 6.584 -1.634 1.00 95.88 119 PHE A CA 1
ATOM 889 C C . PHE A 1 119 ? -0.588 7.097 -2.043 1.00 95.88 119 PHE A C 1
ATOM 891 O O . PHE A 1 119 ? 0.285 6.334 -2.440 1.00 95.88 119 PHE A O 1
ATOM 898 N N . SER A 1 120 ? -0.376 8.402 -1.897 1.00 96.25 120 SER A N 1
ATOM 899 C CA . SER A 1 120 ? 0.928 9.052 -2.028 1.00 96.25 120 SER A CA 1
ATOM 900 C C . SER A 1 120 ? 1.198 9.868 -0.773 1.00 96.25 120 SER A C 1
ATOM 902 O O . SER A 1 120 ? 0.318 10.568 -0.279 1.00 96.25 120 SER A O 1
ATOM 904 N N . SER A 1 121 ? 2.425 9.796 -0.278 1.00 93.62 121 SER A N 1
ATOM 905 C CA . SER A 1 121 ? 2.916 10.553 0.867 1.00 93.62 121 SER A CA 1
ATOM 906 C C . SER A 1 121 ? 4.235 11.222 0.506 1.00 93.62 121 SER A C 1
ATOM 908 O O . SER A 1 121 ? 5.030 10.675 -0.259 1.00 93.62 121 SER A O 1
ATOM 910 N N . SER A 1 122 ? 4.497 12.396 1.082 1.00 90.25 122 SER A N 1
ATOM 911 C CA . SER A 1 122 ? 5.808 13.043 0.987 1.00 90.25 122 SER A CA 1
ATOM 912 C C . SER A 1 122 ? 6.913 12.231 1.662 1.00 90.25 122 SER A C 1
ATOM 914 O O . SER A 1 122 ? 8.075 12.461 1.355 1.00 90.25 122 SER A O 1
ATOM 916 N N . GLY A 1 123 ? 6.563 11.281 2.539 1.00 84.00 123 GLY A N 1
ATOM 917 C CA . GLY A 1 123 ? 7.509 10.410 3.236 1.00 84.00 123 GLY A CA 1
ATOM 918 C C . GLY A 1 123 ? 8.587 11.179 4.009 1.00 84.00 123 GLY A C 1
ATOM 919 O O . GLY A 1 123 ? 8.416 12.347 4.355 1.00 84.00 123 GLY A O 1
ATOM 920 N N . THR A 1 124 ? 9.703 10.501 4.277 1.00 84.44 124 THR A N 1
ATOM 921 C CA . THR A 1 124 ? 10.912 11.079 4.894 1.00 84.44 124 THR A CA 1
ATOM 922 C C . THR A 1 124 ? 12.039 11.326 3.883 1.00 84.44 124 THR A C 1
ATOM 924 O O . THR A 1 124 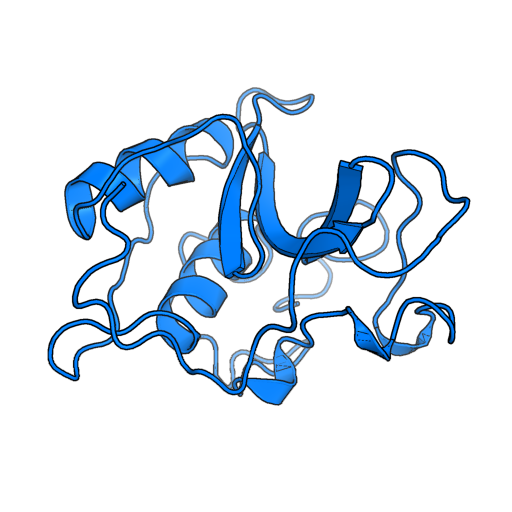? 13.070 11.888 4.243 1.00 84.44 124 THR A O 1
ATOM 927 N N . SER A 1 125 ? 11.857 10.924 2.620 1.00 88.69 125 SER A N 1
ATOM 928 C CA . SER A 1 125 ? 12.829 11.075 1.531 1.00 88.69 125 SER A CA 1
ATOM 929 C C . SER A 1 125 ? 12.245 11.900 0.373 1.00 88.69 125 SER A C 1
ATOM 931 O O . SER A 1 125 ? 11.024 11.993 0.249 1.00 88.69 125 SER A O 1
ATOM 933 N N . PRO A 1 126 ? 13.072 12.451 -0.540 1.00 91.31 126 PRO A N 1
ATOM 934 C CA . PRO A 1 126 ? 12.579 13.183 -1.714 1.00 91.31 126 PRO A CA 1
ATOM 935 C C . PRO A 1 126 ? 11.689 12.356 -2.656 1.00 91.31 126 PRO A C 1
ATOM 937 O O . PRO A 1 126 ? 10.875 12.918 -3.392 1.00 91.31 126 PRO A O 1
ATOM 940 N N . ALA A 1 127 ? 11.828 11.025 -2.641 1.00 92.06 127 ALA A N 1
ATOM 941 C CA . ALA A 1 127 ? 10.967 10.127 -3.406 1.00 92.06 127 ALA A CA 1
ATOM 942 C C . ALA A 1 127 ? 9.558 10.004 -2.789 1.00 92.06 127 ALA A C 1
ATOM 944 O O . ALA A 1 127 ? 8.595 9.640 -3.466 1.00 92.06 127 ALA A O 1
ATOM 945 N N . GLY A 1 128 ? 9.416 10.328 -1.506 1.00 94.88 128 GLY A N 1
ATOM 946 C CA . GLY A 1 128 ? 8.210 10.059 -0.746 1.00 94.88 128 GLY A CA 1
ATOM 947 C C . GLY A 1 128 ? 7.893 8.574 -0.652 1.00 94.88 128 GLY A C 1
ATOM 948 O O . GLY A 1 128 ? 8.780 7.729 -0.751 1.00 94.88 128 GLY A O 1
ATOM 949 N N . HIS A 1 129 ? 6.622 8.263 -0.420 1.00 95.31 129 HIS A N 1
ATOM 950 C CA . HIS A 1 129 ? 6.176 6.892 -0.199 1.00 95.31 129 HIS A CA 1
ATOM 951 C C . HIS A 1 129 ? 4.774 6.645 -0.746 1.00 95.31 129 HIS A C 1
ATOM 953 O O . HIS A 1 129 ? 3.997 7.581 -0.937 1.00 95.31 129 HIS A O 1
ATOM 959 N N . THR A 1 130 ? 4.457 5.386 -1.016 1.00 97.12 130 THR A N 1
ATOM 960 C CA . THR A 1 130 ? 3.176 4.958 -1.581 1.00 97.12 130 THR A CA 1
ATOM 961 C C . THR A 1 130 ? 2.854 3.533 -1.137 1.00 97.12 130 THR A C 1
ATOM 963 O O . THR A 1 130 ? 3.728 2.797 -0.682 1.00 97.12 130 THR A O 1
ATOM 966 N N . GLY A 1 131 ? 1.598 3.145 -1.289 1.00 96.06 131 GLY A N 1
ATOM 967 C CA . GLY A 1 131 ? 1.097 1.816 -0.984 1.00 96.06 131 GLY A CA 1
ATOM 968 C C . GLY A 1 131 ? -0.401 1.752 -1.246 1.00 96.06 131 GLY A C 1
ATOM 969 O O . GLY A 1 131 ? -0.985 2.672 -1.831 1.00 96.06 131 GLY A O 1
ATOM 970 N N . VAL A 1 132 ? -1.028 0.674 -0.786 1.00 96.50 132 VAL A N 1
ATOM 971 C CA . VAL A 1 132 ? -2.466 0.443 -0.961 1.00 96.50 132 VAL A CA 1
ATOM 972 C C . VAL A 1 132 ? -3.136 0.325 0.399 1.00 96.50 132 VAL A C 1
ATOM 974 O O . VAL A 1 132 ? -2.670 -0.401 1.277 1.00 96.50 132 VAL A O 1
ATOM 977 N N . VAL A 1 133 ? -4.244 1.039 0.577 1.00 96.00 133 VAL A N 1
ATOM 978 C CA . VAL A 1 133 ? -5.082 0.927 1.772 1.00 96.00 133 VAL A CA 1
ATOM 979 C C . VAL A 1 133 ? -5.774 -0.432 1.746 1.00 96.00 133 VAL A C 1
ATOM 981 O O . VAL A 1 133 ? -6.541 -0.724 0.833 1.00 96.00 133 VAL A O 1
ATOM 984 N N . SER A 1 134 ? -5.504 -1.270 2.742 1.00 95.38 134 SER A N 1
ATOM 985 C CA . SER A 1 134 ? -6.232 -2.528 2.936 1.00 95.38 134 SER A CA 1
ATOM 986 C C . SER A 1 134 ? -7.588 -2.288 3.575 1.00 95.38 134 SER A C 1
ATOM 988 O O . SER A 1 134 ? -8.572 -2.864 3.126 1.00 95.38 134 SER A O 1
ATOM 990 N N . HIS A 1 135 ? -7.618 -1.441 4.613 1.00 95.56 135 HIS A N 1
ATOM 991 C CA . HIS A 1 135 ? -8.811 -1.181 5.412 1.00 95.56 135 HIS A CA 1
ATOM 992 C C . HIS A 1 135 ? -8.745 0.148 6.162 1.00 95.56 135 HIS A C 1
ATOM 994 O O . HIS A 1 135 ? -7.661 0.593 6.549 1.00 95.56 135 HIS A O 1
ATOM 1000 N N . VAL A 1 136 ? -9.912 0.741 6.425 1.00 96.06 136 VAL A N 1
ATOM 1001 C CA . VAL A 1 136 ? -10.078 1.892 7.324 1.00 96.06 136 VAL A CA 1
ATOM 1002 C C . VAL A 1 136 ? -10.916 1.481 8.536 1.00 96.06 136 VAL A C 1
ATOM 1004 O O . VAL A 1 136 ? -12.082 1.110 8.390 1.00 96.06 136 VAL A O 1
ATOM 1007 N N . PHE A 1 137 ? -10.355 1.580 9.739 1.00 96.38 137 PHE A N 1
ATOM 1008 C CA . PHE A 1 137 ? -11.017 1.197 10.990 1.00 96.38 137 PHE A CA 1
ATOM 1009 C C . PHE A 1 137 ? -12.041 2.235 11.470 1.00 96.38 137 PHE A C 1
ATOM 1011 O O . PHE A 1 137 ? -12.125 3.354 10.955 1.00 96.38 137 PHE A O 1
ATOM 1018 N N . GLU A 1 138 ? -12.850 1.873 12.473 1.00 95.88 138 GLU A N 1
ATOM 1019 C CA . GLU A 1 138 ? -13.880 2.754 13.056 1.00 95.88 138 GLU A CA 1
ATOM 1020 C C . GLU A 1 138 ? -13.317 4.101 13.531 1.00 95.88 138 GLU A C 1
ATOM 1022 O O . GLU A 1 138 ? -13.928 5.147 13.305 1.00 95.88 138 GLU A O 1
ATOM 1027 N N . ASN A 1 139 ? -12.135 4.079 14.151 1.00 94.62 139 ASN A N 1
ATOM 1028 C CA . ASN A 1 139 ? -11.448 5.263 14.671 1.00 94.62 139 ASN A CA 1
ATOM 1029 C C . ASN A 1 139 ? -10.732 6.092 13.584 1.00 94.62 139 ASN A C 1
ATOM 1031 O O . ASN A 1 139 ? -10.217 7.163 13.889 1.00 94.62 139 ASN A O 1
ATOM 1035 N N . GLY A 1 140 ? -10.734 5.635 12.327 1.00 93.88 140 GLY A N 1
ATOM 1036 C CA . GLY A 1 140 ? -10.064 6.294 11.207 1.00 93.88 140 GLY A CA 1
ATOM 1037 C C . GLY A 1 140 ? -8.618 5.856 10.975 1.00 93.88 140 GLY A C 1
ATOM 1038 O O . GLY A 1 140 ? -8.026 6.312 9.996 1.00 93.88 140 GLY A O 1
ATOM 1039 N N . ASP A 1 141 ? -8.073 4.964 11.807 1.00 95.31 141 ASP A N 1
ATOM 1040 C CA . ASP A 1 141 ? -6.776 4.347 11.537 1.00 95.31 141 ASP A CA 1
ATOM 1041 C C . ASP A 1 141 ? -6.843 3.514 10.256 1.00 95.31 141 ASP A C 1
ATOM 1043 O O . ASP A 1 141 ? -7.895 2.982 9.883 1.00 95.31 141 ASP A O 1
ATOM 1047 N N . ILE A 1 142 ? -5.703 3.386 9.582 1.00 95.12 142 ILE A N 1
ATOM 1048 C CA . ILE A 1 142 ? -5.601 2.662 8.318 1.00 95.12 142 ILE A CA 1
ATOM 1049 C C . ILE A 1 142 ? -4.649 1.481 8.445 1.00 95.12 142 ILE A C 1
ATOM 1051 O O . ILE A 1 142 ? -3.547 1.607 8.975 1.00 95.12 142 ILE A O 1
ATOM 1055 N N . LEU A 1 143 ? -5.067 0.338 7.904 1.00 96.06 143 LEU A N 1
ATOM 1056 C CA . LEU A 1 143 ? -4.164 -0.758 7.580 1.00 96.06 143 LEU A CA 1
ATOM 1057 C C . LEU A 1 143 ? -3.745 -0.605 6.122 1.00 96.06 143 LEU A C 1
ATOM 1059 O O . LEU A 1 143 ? -4.597 -0.472 5.241 1.00 96.06 143 LEU A O 1
ATOM 1063 N N . ILE A 1 144 ? -2.444 -0.636 5.861 1.00 95.69 144 ILE A N 1
ATOM 1064 C CA . ILE A 1 144 ? -1.877 -0.510 4.518 1.00 95.69 144 ILE A CA 1
ATOM 1065 C C . ILE A 1 144 ? -1.035 -1.732 4.170 1.00 95.69 144 ILE A C 1
ATOM 1067 O O . ILE A 1 144 ? -0.503 -2.406 5.050 1.00 95.69 144 ILE A O 1
ATOM 1071 N N . VAL A 1 145 ? -0.895 -1.982 2.873 1.00 95.44 145 VAL A N 1
ATOM 1072 C CA . VAL A 1 145 ? 0.127 -2.873 2.323 1.00 95.44 145 VAL A CA 1
ATOM 1073 C C . VAL A 1 145 ? 1.137 -2.001 1.604 1.00 95.44 145 VAL A C 1
ATOM 1075 O O . VAL A 1 145 ? 0.778 -1.175 0.758 1.00 95.44 145 VAL A O 1
ATOM 1078 N N . GLU A 1 146 ? 2.400 -2.177 1.965 1.00 93.75 146 GLU A N 1
ATOM 1079 C CA . GLU A 1 146 ? 3.519 -1.402 1.449 1.00 93.75 146 GLU A CA 1
ATOM 1080 C C . GLU A 1 146 ? 4.761 -2.27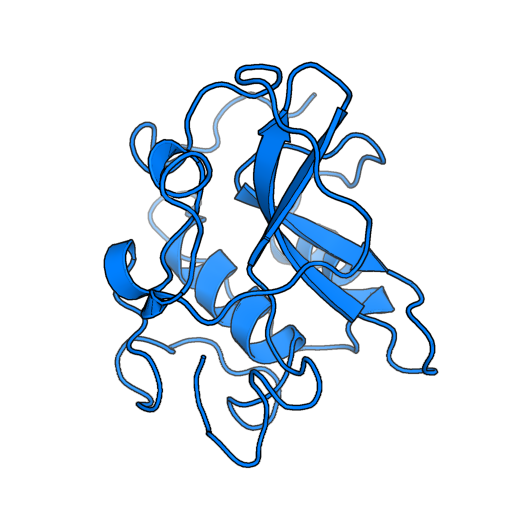6 1.248 1.00 93.75 146 GLU A C 1
ATOM 1082 O O . GLU A 1 146 ? 4.866 -3.388 1.767 1.00 93.75 146 GLU A O 1
ATOM 1087 N N . GLN A 1 147 ? 5.695 -1.761 0.456 1.00 92.62 147 GLN A N 1
ATOM 1088 C CA . GLN A 1 147 ? 6.997 -2.368 0.201 1.00 92.62 147 GLN A CA 1
ATOM 1089 C C . GLN A 1 147 ? 8.080 -1.302 0.364 1.00 92.62 147 GLN A C 1
ATOM 1091 O O . GLN A 1 147 ? 7.768 -0.111 0.358 1.00 92.62 147 GLN A O 1
ATOM 1096 N N . ASN A 1 148 ? 9.340 -1.723 0.481 1.00 89.44 148 ASN A N 1
ATOM 1097 C CA . ASN A 1 148 ? 10.476 -0.859 0.803 1.00 89.44 148 ASN A CA 1
ATOM 1098 C C . ASN A 1 148 ? 10.357 -0.254 2.214 1.00 89.44 148 ASN A C 1
ATOM 1100 O O . ASN A 1 148 ? 10.538 0.943 2.430 1.00 89.44 148 ASN A O 1
ATOM 1104 N N . TYR A 1 149 ? 10.025 -1.112 3.183 1.00 87.00 149 TYR A N 1
ATOM 1105 C CA . TYR A 1 149 ? 10.079 -0.780 4.601 1.00 87.00 149 TYR A CA 1
ATOM 1106 C C . TYR A 1 149 ? 11.291 -1.471 5.229 1.00 87.00 149 TYR A C 1
ATOM 1108 O O . TYR A 1 149 ? 11.386 -2.704 5.237 1.00 87.00 149 TYR A O 1
ATOM 1116 N N . SER A 1 150 ? 12.226 -0.667 5.746 1.00 85.00 150 SER A N 1
ATOM 1117 C CA . SER A 1 150 ? 13.529 -1.130 6.244 1.00 85.00 150 SER A CA 1
ATOM 1118 C C . SER A 1 150 ? 13.398 -2.344 7.166 1.00 85.00 150 SER A C 1
ATOM 1120 O O . SER A 1 150 ? 12.643 -2.313 8.132 1.00 85.00 150 SER A O 1
ATOM 1122 N N . SER A 1 151 ? 14.168 -3.402 6.888 1.00 83.75 151 SER A N 1
ATOM 1123 C CA . SER A 1 151 ? 14.178 -4.694 7.605 1.00 83.75 151 SER A CA 1
ATOM 1124 C C . SER A 1 151 ? 12.955 -5.612 7.409 1.00 83.75 151 SER A C 1
ATOM 1126 O O . SER A 1 151 ? 12.956 -6.734 7.927 1.00 83.75 151 SER A O 1
ATOM 1128 N N . TYR A 1 152 ? 11.943 -5.210 6.630 1.00 85.69 152 TYR A N 1
ATOM 1129 C CA . TYR A 1 152 ? 10.747 -6.022 6.341 1.00 85.69 152 TYR A CA 1
ATOM 1130 C C . TYR A 1 152 ? 10.639 -6.401 4.856 1.00 85.69 152 TYR A C 1
ATOM 1132 O O . TYR A 1 152 ? 10.410 -7.572 4.535 1.00 85.69 152 TYR A O 1
ATOM 1140 N N . SER A 1 153 ? 10.850 -5.446 3.950 1.00 87.06 153 SER A N 1
ATOM 1141 C CA . SER A 1 153 ? 10.716 -5.618 2.497 1.00 87.06 153 SER A CA 1
ATOM 1142 C C . SER A 1 153 ? 11.572 -4.601 1.733 1.00 87.06 153 SER A C 1
ATOM 1144 O O . SER A 1 153 ? 11.956 -3.576 2.291 1.00 87.06 153 SER A O 1
ATOM 1146 N N . GLY A 1 154 ? 11.882 -4.866 0.461 1.00 84.25 154 GLY A N 1
ATOM 1147 C CA . GLY A 1 154 ? 12.747 -4.000 -0.346 1.00 84.25 154 GLY A CA 1
ATOM 1148 C C . GLY A 1 154 ? 13.612 -4.773 -1.340 1.00 84.25 154 GLY A C 1
ATOM 1149 O O . GLY A 1 154 ? 13.523 -5.999 -1.414 1.00 84.25 154 GLY A O 1
ATOM 1150 N N . ASP A 1 155 ? 14.476 -4.055 -2.063 1.00 79.31 155 ASP A N 1
ATOM 1151 C CA . ASP A 1 155 ? 15.361 -4.610 -3.102 1.00 79.31 155 ASP A CA 1
ATOM 1152 C C . ASP A 1 155 ? 16.196 -5.807 -2.619 1.00 79.31 155 ASP A C 1
ATOM 1154 O O . ASP A 1 155 ? 16.313 -6.794 -3.343 1.00 79.31 155 ASP A O 1
ATOM 1158 N N . ASP A 1 156 ? 16.677 -5.784 -1.372 1.00 69.62 156 ASP A N 1
ATOM 1159 C CA . ASP A 1 156 ? 17.484 -6.871 -0.793 1.00 69.62 156 ASP A CA 1
ATOM 1160 C C . ASP A 1 156 ? 16.716 -8.197 -0.636 1.00 69.62 156 ASP A C 1
ATOM 1162 O O . ASP A 1 156 ? 17.314 -9.252 -0.426 1.00 69.62 156 ASP A O 1
ATOM 1166 N N . GLY A 1 157 ? 15.385 -8.163 -0.737 1.00 64.69 157 GLY A N 1
ATOM 1167 C CA . GLY A 1 157 ? 14.532 -9.345 -0.683 1.00 64.69 157 GLY A CA 1
ATOM 1168 C C . GLY A 1 157 ? 13.636 -9.534 -1.910 1.00 64.69 157 GLY A C 1
ATOM 1169 O O . GLY A 1 157 ? 12.812 -10.443 -1.895 1.00 64.69 157 GLY A O 1
ATOM 1170 N N . GLY A 1 158 ? 13.742 -8.711 -2.954 1.00 68.31 158 GLY A N 1
ATOM 1171 C CA . GLY A 1 158 ? 12.902 -8.813 -4.155 1.00 68.31 158 GLY A CA 1
ATOM 1172 C C . GLY A 1 158 ? 11.413 -8.494 -3.930 1.00 68.31 158 GLY A C 1
ATOM 1173 O O . GLY A 1 158 ? 11.051 -7.766 -3.007 1.00 68.31 158 GLY A O 1
ATOM 1174 N N . PHE A 1 159 ? 10.557 -9.033 -4.804 1.00 75.50 159 PHE A N 1
ATOM 1175 C CA . PHE A 1 159 ? 9.106 -8.792 -4.859 1.00 75.50 159 PHE A CA 1
ATOM 1176 C C . PHE A 1 159 ? 8.398 -9.047 -3.523 1.00 75.50 159 PHE A C 1
ATOM 1178 O O . PHE A 1 159 ? 8.552 -10.129 -2.975 1.00 75.50 159 PHE A O 1
ATOM 1185 N N . GLY A 1 160 ? 7.606 -8.092 -3.024 1.00 62.25 160 GLY A N 1
ATOM 1186 C CA . GLY A 1 160 ? 6.831 -8.208 -1.778 1.00 62.25 160 GLY A CA 1
ATOM 1187 C C . GLY A 1 160 ? 7.672 -8.544 -0.545 1.00 62.25 160 GLY A C 1
ATOM 1188 O O . GLY A 1 160 ? 7.733 -9.730 -0.148 1.00 62.25 160 GLY A O 1
#

Radius of gyration: 14.77 Å; chains: 1; bounding box: 38×28×38 Å